Protein AF-A0A7X9KL59-F1 (afdb_monomer)

Foldseek 3Di:
DDPPPPCPPPVNVVLVLLCVQCVPLSVQLVVLVVVLVCLVVQLVVLVVVQVVCVVVVHDNPVSVVSNVVSVVCNVVSVVSSVVSVVVSVVSSVVVVVVVVVCVVVPDPPCVVVVPPVNVVVVVVVVD

Radius of gyration: 28.54 Å; Cα contacts (8 Å, |Δi|>4): 59; chains: 1; bounding box: 68×40×81 Å

pLDDT: mean 81.78, std 12.44, range [44.72, 95.0]

Sequence (127 aa):
MIRSSIAERQEVRFFRSLWIAAPGAAAAWWALLVLRGVLPVGVSLAFGGLIGAVSRGSSLVLPLVLFGASFMASLVAFPFLQLASANLGSRMSAHLYDRLTTLCTQPEGVGHLERPELADDLTLARD

Nearest PDB structures (foldseek):
  6he1-assembly1_A  TM=6.639E-01  e=1.804E-01  Pseudomonas aeruginosa
  6hdz-assembly1_A  TM=6.730E-01  e=2.255E-01  Pseudomonas aeruginosa
  3tul-assembly5_A  TM=3.704E-01  e=1.590E+00  Salmonella enterica subsp. enterica serovar Typhimurium
  6ixg-assembly2_B  TM=2.629E-01  e=3.284E+00  Homo sapiens
  2y3a-assembly1_B  TM=3.330E-01  e=7.172E+00  Mus musculus

Mean predicted aligned error: 11.84 Å

Structure (mmCIF, N/CA/C/O backbone):
data_AF-A0A7X9KL59-F1
#
_entry.id   AF-A0A7X9KL59-F1
#
loop_
_atom_site.group_PDB
_atom_site.id
_atom_site.type_symbol
_atom_site.label_atom_id
_atom_site.label_alt_id
_atom_site.label_comp_id
_atom_site.label_asym_id
_atom_site.label_entity_id
_atom_site.label_seq_id
_atom_site.pdbx_PDB_ins_code
_atom_site.Cartn_x
_atom_site.Cartn_y
_atom_site.Cartn_z
_atom_site.occupancy
_atom_site.B_iso_or_equiv
_atom_site.auth_seq_id
_atom_site.auth_comp_id
_atom_site.auth_asym_id
_atom_site.auth_atom_id
_atom_site.pdbx_PDB_model_num
ATOM 1 N N . MET A 1 1 ? 7.535 32.088 -23.044 1.00 44.72 1 MET A N 1
ATOM 2 C CA . MET A 1 1 ? 6.518 31.571 -22.100 1.00 44.72 1 MET A CA 1
ATOM 3 C C . MET A 1 1 ? 6.484 30.050 -22.248 1.00 44.72 1 MET A C 1
ATOM 5 O O . MET A 1 1 ? 5.828 29.534 -23.142 1.00 44.72 1 MET A O 1
ATOM 9 N N . ILE A 1 2 ? 7.316 29.341 -21.478 1.00 53.47 2 ILE A N 1
ATOM 10 C CA . ILE A 1 2 ? 7.534 27.890 -21.604 1.00 53.47 2 ILE A CA 1
ATOM 11 C C . ILE A 1 2 ? 6.374 27.188 -20.890 1.00 53.47 2 ILE A C 1
ATOM 13 O O . ILE A 1 2 ? 6.350 27.127 -19.663 1.00 53.47 2 ILE A O 1
ATOM 17 N N . ARG A 1 3 ? 5.378 26.694 -21.636 1.00 51.50 3 ARG A N 1
ATOM 18 C CA . ARG A 1 3 ? 4.401 25.737 -21.095 1.00 51.50 3 ARG A CA 1
ATOM 19 C C . ARG A 1 3 ? 5.130 24.405 -20.958 1.00 51.50 3 ARG A C 1
ATOM 21 O O . ARG A 1 3 ? 5.064 23.583 -21.863 1.00 51.50 3 ARG A O 1
ATOM 28 N N . SER A 1 4 ? 5.845 24.206 -19.853 1.00 58.16 4 SER A N 1
ATOM 29 C CA . SER A 1 4 ? 6.269 22.868 -19.453 1.00 58.16 4 SER A CA 1
ATOM 30 C C . SER A 1 4 ? 4.997 22.081 -19.160 1.00 58.16 4 SER A C 1
ATOM 32 O O . SER A 1 4 ? 4.366 22.206 -18.109 1.00 58.16 4 SER A O 1
ATOM 34 N N . SER A 1 5 ? 4.542 21.342 -20.169 1.00 63.00 5 SER A N 1
ATOM 35 C CA . SER A 1 5 ? 3.462 20.385 -20.016 1.00 63.00 5 SER A CA 1
ATOM 36 C C . SER A 1 5 ? 3.842 19.482 -18.850 1.00 63.00 5 SER A C 1
ATOM 38 O O . SER A 1 5 ? 4.947 18.946 -18.815 1.00 63.00 5 SER A O 1
ATOM 40 N N . ILE A 1 6 ? 2.947 19.314 -17.877 1.00 61.34 6 ILE A N 1
ATOM 41 C CA . ILE A 1 6 ? 3.172 18.434 -16.720 1.00 61.34 6 ILE A CA 1
ATOM 42 C C . ILE A 1 6 ? 3.600 17.021 -17.184 1.00 61.34 6 ILE A C 1
ATOM 44 O O . ILE A 1 6 ? 4.320 16.332 -16.469 1.00 61.34 6 ILE A O 1
ATOM 48 N N . ALA A 1 7 ? 3.264 16.642 -18.424 1.00 61.34 7 ALA A N 1
ATOM 49 C CA . ALA A 1 7 ? 3.673 15.403 -19.079 1.00 61.34 7 ALA A CA 1
ATOM 50 C C . ALA A 1 7 ? 5.181 15.263 -19.388 1.00 61.34 7 ALA A C 1
ATOM 52 O O . ALA A 1 7 ? 5.643 14.134 -19.540 1.00 61.34 7 ALA A O 1
ATOM 53 N N . GLU A 1 8 ? 5.956 16.349 -19.479 1.00 64.25 8 GLU A N 1
ATOM 54 C CA . GLU A 1 8 ? 7.413 16.293 -19.717 1.00 64.25 8 GLU A CA 1
ATOM 55 C C . GLU A 1 8 ? 8.234 16.145 -18.432 1.00 64.25 8 GLU A C 1
ATOM 57 O O . GLU A 1 8 ? 9.441 15.903 -18.488 1.00 64.25 8 GLU A O 1
ATOM 62 N N . ARG A 1 9 ? 7.600 16.241 -17.256 1.00 75.44 9 ARG A N 1
ATOM 63 C CA . ARG A 1 9 ? 8.290 16.012 -15.984 1.00 75.44 9 ARG A CA 1
ATOM 64 C C . ARG A 1 9 ? 8.766 14.562 -15.919 1.00 75.44 9 ARG A C 1
ATOM 66 O O . ARG A 1 9 ? 7.985 13.633 -16.136 1.00 75.44 9 ARG A O 1
ATOM 73 N N . GLN A 1 10 ? 10.042 14.372 -15.580 1.00 69.31 10 GLN A N 1
ATOM 74 C CA . GLN A 1 10 ? 10.663 13.046 -15.477 1.00 69.31 10 GLN A CA 1
ATOM 75 C C . GLN A 1 10 ? 9.880 12.108 -14.550 1.00 69.31 10 GLN A C 1
ATOM 77 O O . GLN A 1 10 ? 9.756 10.925 -14.848 1.00 69.31 10 GLN A O 1
ATOM 82 N N . GLU A 1 11 ? 9.269 12.649 -13.498 1.00 76.88 11 GLU A N 1
ATOM 83 C CA . GLU A 1 11 ? 8.401 11.920 -12.570 1.00 76.88 11 GLU A CA 1
ATOM 84 C C . GLU A 1 11 ? 7.175 11.320 -13.269 1.00 76.88 11 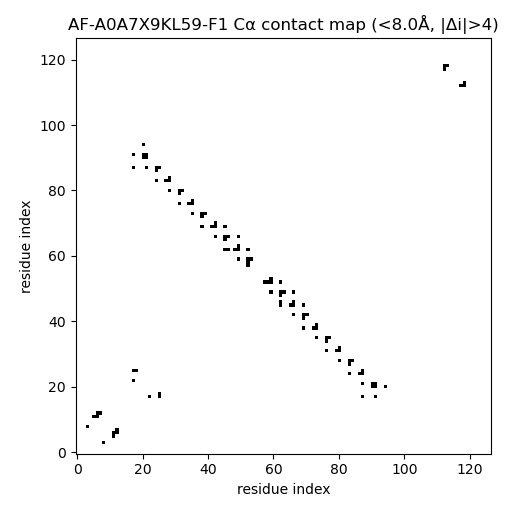GLU A C 1
ATOM 86 O O . GLU A 1 11 ? 6.897 10.130 -13.145 1.00 76.88 11 GLU A O 1
ATOM 91 N N . VAL A 1 12 ? 6.467 12.116 -14.076 1.00 73.00 12 VAL A N 1
ATOM 92 C CA . VAL A 1 12 ? 5.272 11.663 -14.806 1.00 73.00 12 VAL A CA 1
ATOM 93 C C . VAL A 1 12 ? 5.651 10.624 -15.855 1.00 73.00 12 VAL A C 1
ATOM 95 O O . VAL A 1 12 ? 4.948 9.627 -16.034 1.00 73.00 12 VAL A O 1
ATOM 98 N N . ARG A 1 13 ? 6.799 10.807 -16.513 1.00 73.62 13 ARG A N 1
ATOM 99 C CA . ARG A 1 13 ? 7.328 9.834 -17.473 1.00 73.62 13 ARG A CA 1
ATOM 100 C C . ARG A 1 13 ? 7.735 8.527 -16.788 1.00 73.62 13 ARG A C 1
ATOM 102 O O . ARG A 1 13 ? 7.428 7.464 -17.322 1.00 73.62 13 ARG A O 1
ATOM 109 N N . PHE A 1 14 ? 8.335 8.604 -15.599 1.00 74.31 14 PHE A N 1
ATOM 110 C CA . PHE A 1 14 ? 8.680 7.456 -14.762 1.00 74.31 14 PHE A CA 1
ATOM 111 C C . PHE A 1 14 ? 7.428 6.675 -14.355 1.00 74.31 14 PHE A C 1
ATOM 113 O O . PHE A 1 14 ? 7.322 5.499 -14.697 1.00 74.31 14 PHE A O 1
ATOM 120 N N . PHE A 1 15 ? 6.430 7.323 -13.744 1.00 74.00 15 PHE A N 1
ATOM 121 C CA . PHE A 1 15 ? 5.182 6.659 -13.347 1.00 74.00 15 PHE A CA 1
ATOM 122 C C . PHE A 1 15 ? 4.436 6.047 -14.535 1.00 74.00 15 PHE A C 1
ATOM 124 O O . PHE A 1 15 ? 3.913 4.937 -14.435 1.00 74.00 15 PHE A O 1
ATOM 131 N N . ARG A 1 16 ? 4.435 6.721 -15.689 1.00 75.69 16 ARG A N 1
ATOM 132 C CA . ARG A 1 16 ? 3.840 6.183 -16.916 1.00 75.69 16 ARG A CA 1
ATOM 133 C C . ARG A 1 16 ? 4.598 4.959 -17.429 1.00 75.69 16 ARG A C 1
ATOM 135 O O . ARG A 1 16 ? 3.963 3.975 -17.792 1.00 75.69 16 ARG A O 1
ATOM 142 N N . SER A 1 17 ? 5.931 4.988 -17.435 1.00 71.25 17 SER A N 1
ATOM 143 C CA . SER A 1 17 ? 6.745 3.826 -17.822 1.00 71.25 17 SER A CA 1
ATOM 144 C C . SER A 1 17 ? 6.588 2.646 -16.857 1.00 71.25 17 SER A C 1
ATOM 146 O O . SER A 1 17 ? 6.504 1.505 -17.303 1.00 71.25 17 SER A O 1
ATOM 148 N N . LEU A 1 18 ? 6.422 2.924 -15.561 1.00 71.06 18 LEU A N 1
ATOM 149 C CA . LEU A 1 18 ? 6.135 1.938 -14.521 1.00 71.06 18 LEU A CA 1
ATOM 150 C C . LEU A 1 18 ? 4.795 1.228 -14.778 1.00 71.06 18 LEU A C 1
ATOM 152 O O . LEU A 1 18 ? 4.698 0.004 -14.688 1.00 71.06 18 LEU A O 1
ATOM 156 N N . TRP A 1 19 ? 3.768 2.002 -15.145 1.00 73.75 19 TRP A N 1
ATOM 157 C CA . TRP A 1 19 ? 2.439 1.482 -15.467 1.00 73.75 19 TRP A CA 1
ATOM 158 C C . TRP A 1 19 ? 2.422 0.664 -16.762 1.00 73.75 19 TRP A C 1
ATOM 160 O O . TRP A 1 19 ? 1.726 -0.344 -16.837 1.00 73.75 19 TRP A O 1
ATOM 170 N N . ILE A 1 20 ? 3.201 1.068 -17.771 1.00 74.75 20 ILE A N 1
ATOM 171 C CA . ILE A 1 20 ? 3.344 0.324 -19.034 1.00 74.75 20 ILE A CA 1
ATOM 172 C C . ILE A 1 20 ? 4.068 -1.010 -18.802 1.00 74.75 20 ILE A C 1
ATOM 174 O O . ILE A 1 20 ? 3.666 -2.023 -19.367 1.00 74.75 20 ILE A O 1
ATOM 178 N N . ALA A 1 21 ? 5.103 -1.029 -17.958 1.00 74.75 21 ALA A N 1
ATOM 179 C CA . ALA A 1 21 ? 5.889 -2.232 -17.688 1.00 74.75 21 ALA A CA 1
ATOM 180 C C . ALA A 1 21 ? 5.155 -3.252 -16.797 1.00 74.75 21 ALA A C 1
ATOM 182 O O . ALA A 1 21 ? 5.293 -4.460 -16.995 1.00 74.75 21 ALA A O 1
ATOM 183 N N . ALA A 1 22 ? 4.389 -2.800 -15.796 1.00 77.31 22 ALA A N 1
ATOM 184 C CA . ALA A 1 22 ? 3.737 -3.695 -14.839 1.00 77.31 22 ALA A CA 1
ATOM 185 C C . ALA A 1 22 ? 2.431 -3.110 -14.257 1.00 77.31 22 ALA A C 1
ATOM 187 O O . ALA A 1 22 ? 2.391 -2.752 -13.075 1.00 77.31 22 ALA A O 1
ATOM 188 N N . PRO A 1 23 ? 1.328 -3.071 -15.029 1.00 76.75 23 PRO A N 1
ATOM 189 C CA . PRO A 1 23 ? 0.084 -2.417 -14.608 1.00 76.75 23 PRO A CA 1
ATOM 190 C C . PRO A 1 23 ? -0.535 -3.055 -13.354 1.00 76.75 23 PRO A C 1
ATOM 192 O O . PRO A 1 23 ? -0.983 -2.347 -12.455 1.00 76.75 23 PRO A O 1
ATOM 195 N N . GLY A 1 24 ? -0.496 -4.389 -13.234 1.00 79.19 24 GLY A N 1
ATOM 196 C CA . GLY A 1 24 ? -1.014 -5.093 -12.053 1.00 79.19 24 GLY A CA 1
ATOM 197 C C . GLY A 1 24 ? -0.206 -4.829 -10.776 1.00 79.19 24 GLY A C 1
ATOM 198 O O . GLY A 1 24 ? -0.779 -4.636 -9.706 1.00 79.19 24 GLY A O 1
ATOM 199 N N . ALA A 1 25 ? 1.125 -4.762 -10.884 1.00 78.62 25 ALA A N 1
ATOM 200 C CA . ALA A 1 25 ? 1.999 -4.492 -9.740 1.00 78.62 25 ALA A CA 1
ATOM 201 C C . ALA A 1 25 ? 1.946 -3.014 -9.317 1.00 78.62 25 ALA A C 1
ATOM 203 O O . ALA A 1 25 ? 1.965 -2.718 -8.124 1.00 78.62 25 ALA A O 1
ATOM 204 N N . ALA A 1 26 ? 1.807 -2.092 -10.275 1.00 83.31 26 ALA A N 1
ATOM 205 C CA . ALA A 1 26 ? 1.604 -0.674 -10.000 1.00 83.31 26 ALA A CA 1
ATOM 206 C C . ALA A 1 26 ? 0.257 -0.412 -9.301 1.00 83.31 26 ALA A C 1
ATOM 208 O O . ALA A 1 26 ? 0.210 0.342 -8.329 1.00 83.31 26 ALA A O 1
ATOM 209 N N . ALA A 1 27 ? -0.824 -1.070 -9.737 1.00 85.19 27 ALA A N 1
ATOM 210 C CA . ALA A 1 27 ? -2.126 -0.980 -9.075 1.00 85.19 27 ALA A CA 1
ATOM 211 C C . ALA A 1 27 ? -2.082 -1.532 -7.640 1.00 85.19 27 ALA A C 1
ATOM 213 O O . ALA A 1 27 ? -2.571 -0.881 -6.717 1.00 85.19 27 ALA A O 1
ATOM 214 N N . ALA A 1 28 ? -1.443 -2.689 -7.432 1.00 84.75 28 ALA A N 1
ATOM 215 C CA . ALA A 1 28 ? -1.255 -3.265 -6.100 1.00 84.75 28 ALA A CA 1
ATOM 216 C C . ALA A 1 28 ? -0.431 -2.346 -5.181 1.00 84.75 28 ALA A C 1
ATOM 218 O O . ALA A 1 28 ? -0.774 -2.164 -4.015 1.00 84.75 28 ALA A O 1
ATOM 219 N N . TRP A 1 29 ? 0.622 -1.721 -5.712 1.00 89.88 29 TRP A N 1
ATOM 220 C CA . TRP A 1 29 ? 1.441 -0.759 -4.976 1.00 89.88 29 TRP A CA 1
ATOM 221 C C . TRP A 1 29 ? 0.637 0.476 -4.543 1.00 89.88 29 TRP A C 1
ATOM 223 O O . TRP A 1 29 ? 0.665 0.838 -3.366 1.00 89.88 29 TRP A O 1
ATOM 233 N N . TRP A 1 30 ? -0.150 1.068 -5.449 1.00 90.50 30 TRP A N 1
ATOM 234 C CA . TRP A 1 30 ? -1.042 2.186 -5.119 1.00 90.50 30 TRP A CA 1
ATOM 235 C C . TRP A 1 30 ? -2.099 1.804 -4.081 1.00 90.50 30 TRP A C 1
ATOM 237 O O . TRP A 1 30 ? -2.328 2.556 -3.134 1.00 90.50 30 TRP A O 1
ATOM 247 N N . ALA A 1 31 ? -2.706 0.623 -4.216 1.00 88.62 31 ALA A N 1
ATOM 248 C CA . ALA A 1 31 ? -3.682 0.123 -3.254 1.00 88.62 31 ALA A CA 1
ATOM 249 C C . ALA A 1 31 ? -3.073 -0.034 -1.851 1.00 88.62 31 ALA A C 1
ATOM 251 O O . ALA A 1 31 ? -3.672 0.403 -0.869 1.00 88.62 31 ALA A O 1
ATOM 252 N N . LEU A 1 32 ? -1.862 -0.593 -1.747 1.00 89.94 32 LEU A N 1
ATOM 253 C CA . LEU A 1 32 ? -1.151 -0.744 -0.473 1.00 89.94 32 LEU A CA 1
ATOM 254 C C . LEU A 1 32 ? -0.761 0.604 0.139 1.00 89.94 32 LEU A C 1
ATOM 256 O O . LEU A 1 32 ? -0.820 0.761 1.358 1.00 89.94 32 LEU A O 1
ATOM 260 N N . LEU A 1 33 ? -0.400 1.586 -0.687 1.00 90.69 33 LEU A N 1
ATOM 261 C CA . LEU A 1 33 ? -0.063 2.934 -0.236 1.00 90.69 33 LEU A CA 1
ATOM 262 C C . LEU A 1 33 ? -1.283 3.653 0.357 1.00 90.69 33 LEU A C 1
ATOM 264 O O . LEU A 1 33 ? -1.198 4.208 1.453 1.00 90.69 33 LEU A O 1
ATOM 268 N N . VAL A 1 34 ? -2.434 3.576 -0.317 1.00 92.25 34 VAL A N 1
ATOM 269 C CA . VAL A 1 34 ? -3.703 4.123 0.189 1.00 92.25 34 VAL A CA 1
ATOM 270 C C . VAL A 1 34 ? -4.136 3.399 1.461 1.00 92.25 34 VAL A C 1
ATOM 272 O O . VAL A 1 34 ? -4.434 4.049 2.461 1.00 92.25 34 VAL A O 1
ATOM 275 N N . LEU A 1 35 ? -4.106 2.063 1.465 1.00 89.38 35 LEU A N 1
ATOM 276 C CA . LEU A 1 35 ? -4.445 1.256 2.638 1.00 89.38 35 LEU A CA 1
ATOM 277 C C . LEU A 1 35 ? -3.587 1.650 3.846 1.00 89.38 35 LEU A C 1
ATOM 279 O O . LEU A 1 35 ? -4.108 1.883 4.936 1.00 89.38 35 LEU A O 1
ATOM 283 N N . ARG A 1 36 ? -2.275 1.797 3.642 1.00 89.00 36 ARG A N 1
ATOM 284 C CA . ARG A 1 36 ? -1.338 2.243 4.675 1.00 89.00 36 ARG A CA 1
ATOM 285 C C . ARG A 1 36 ? -1.642 3.653 5.179 1.00 89.00 36 ARG A C 1
ATOM 287 O O . ARG A 1 36 ? -1.474 3.895 6.369 1.00 89.00 36 ARG A O 1
ATOM 294 N N . GLY A 1 37 ? -2.078 4.564 4.313 1.00 89.81 37 GLY A N 1
ATOM 295 C CA . GLY A 1 37 ? -2.459 5.924 4.703 1.00 89.81 37 GLY A CA 1
ATOM 296 C C . GLY A 1 37 ? -3.739 5.986 5.542 1.00 89.81 37 GLY A C 1
ATOM 297 O O . GLY A 1 37 ? -3.852 6.834 6.423 1.00 89.81 37 GLY A O 1
ATOM 298 N N . VAL A 1 38 ? -4.684 5.071 5.309 1.00 92.06 38 VAL A N 1
ATOM 299 C CA . VAL A 1 38 ? -5.979 5.032 6.015 1.00 92.06 38 VAL A CA 1
ATOM 300 C C . VAL A 1 38 ? -5.902 4.262 7.339 1.00 92.06 38 VAL A C 1
ATOM 302 O O . VAL A 1 38 ? -6.616 4.588 8.287 1.00 92.06 38 VAL A O 1
ATOM 305 N N . LEU A 1 39 ? -5.011 3.275 7.450 1.00 90.56 39 LEU A N 1
ATOM 306 C CA . LEU A 1 39 ? -4.851 2.443 8.651 1.00 90.56 39 LEU A CA 1
ATOM 307 C C . LEU A 1 39 ? -4.693 3.224 9.979 1.00 90.56 39 LEU A C 1
ATOM 309 O O . LEU A 1 39 ? -5.382 2.868 10.939 1.00 90.56 39 LEU A O 1
ATOM 313 N N . PRO A 1 40 ? -3.891 4.307 10.069 1.00 89.75 40 PRO A N 1
ATOM 314 C CA . PRO A 1 40 ? -3.773 5.115 11.287 1.00 89.75 40 PRO A CA 1
ATOM 315 C C . PRO A 1 40 ? -5.105 5.704 11.767 1.00 89.75 40 PRO A C 1
ATOM 317 O O . PRO A 1 40 ? -5.349 5.781 12.972 1.00 89.75 40 PRO A O 1
ATOM 320 N N . VAL A 1 41 ? -5.991 6.073 10.836 1.00 93.12 41 VAL A N 1
ATOM 321 C CA . VAL A 1 41 ? -7.336 6.574 11.154 1.00 93.12 41 VAL A CA 1
ATOM 322 C C . VAL A 1 41 ? -8.164 5.465 11.802 1.00 93.12 41 VAL A C 1
ATOM 324 O O . VAL A 1 41 ? -8.786 5.685 12.840 1.00 93.12 41 VAL A O 1
ATOM 327 N N . GLY A 1 42 ? -8.113 4.252 11.243 1.00 90.75 42 GLY A N 1
ATOM 328 C CA . GLY A 1 42 ? -8.791 3.080 11.802 1.00 90.75 42 GLY A CA 1
ATOM 329 C C . GLY A 1 42 ? -8.314 2.733 13.214 1.00 90.75 42 GLY A C 1
ATOM 330 O O . GLY A 1 42 ? -9.134 2.509 14.104 1.00 90.75 42 GLY A O 1
ATOM 331 N N . VAL A 1 43 ? -6.999 2.766 13.454 1.00 90.94 43 VAL A N 1
ATOM 332 C CA . VAL A 1 43 ? -6.418 2.530 14.788 1.00 90.94 43 VAL A CA 1
ATOM 333 C C . VAL A 1 43 ? -6.885 3.584 15.794 1.00 90.94 43 VAL A C 1
ATOM 335 O O . VAL A 1 43 ? -7.261 3.233 16.912 1.00 90.94 43 VAL A O 1
ATOM 338 N N . SER A 1 44 ? -6.912 4.861 15.403 1.00 93.88 44 SER A N 1
ATOM 339 C CA . SER A 1 44 ? -7.365 5.953 16.274 1.00 93.88 44 SER A CA 1
ATOM 340 C C . SER A 1 44 ? -8.843 5.804 16.661 1.00 93.88 44 SER A C 1
ATOM 342 O O . SER A 1 44 ? -9.193 5.923 17.837 1.00 93.88 44 SER A O 1
ATOM 344 N N . LEU A 1 45 ? -9.702 5.440 15.703 1.00 93.00 45 LEU A N 1
ATOM 345 C CA . LEU A 1 45 ? -11.119 5.165 15.956 1.00 93.00 45 LEU A CA 1
ATOM 346 C C . LEU A 1 45 ? -11.322 3.944 16.863 1.00 93.00 45 LEU A C 1
ATOM 348 O O . LEU A 1 45 ? -12.124 4.000 17.796 1.00 93.00 45 LEU A O 1
ATOM 352 N N . ALA A 1 46 ? -10.578 2.859 16.634 1.00 92.50 46 ALA A N 1
ATOM 353 C CA . ALA A 1 46 ? -10.648 1.662 17.467 1.00 92.50 46 ALA A CA 1
ATOM 354 C C . ALA A 1 46 ? -10.197 1.943 18.909 1.00 92.50 46 ALA A C 1
ATOM 356 O O . ALA A 1 46 ? -10.831 1.482 19.857 1.00 92.50 46 ALA A O 1
ATOM 357 N N . PHE A 1 47 ? -9.151 2.756 19.081 1.00 93.81 47 PHE A N 1
ATOM 358 C CA . PHE A 1 47 ? -8.683 3.194 20.393 1.00 93.81 47 PHE A CA 1
ATOM 359 C C . PHE A 1 47 ? -9.729 4.049 21.123 1.00 93.81 47 PHE A C 1
ATOM 361 O O . PHE A 1 47 ? -10.027 3.795 22.289 1.00 93.81 47 PHE A O 1
ATOM 368 N N . GLY A 1 48 ? -10.361 5.002 20.431 1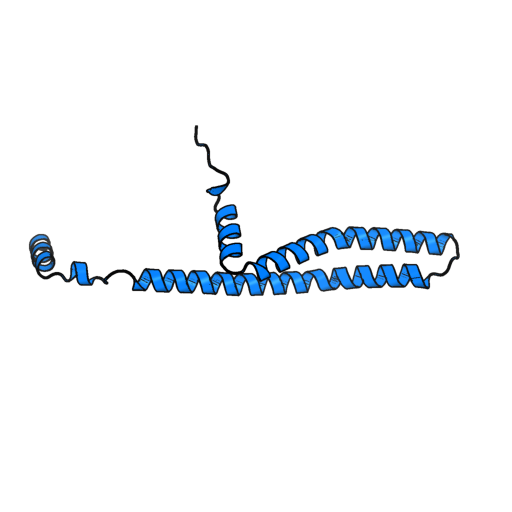.00 92.88 48 GLY A N 1
ATOM 369 C CA . GLY A 1 48 ? -11.468 5.785 20.990 1.00 92.88 48 GLY A CA 1
ATOM 370 C C . GLY A 1 48 ? -12.667 4.916 21.389 1.00 92.88 48 GLY A C 1
ATOM 371 O O . GLY A 1 48 ? -13.243 5.096 22.463 1.00 92.88 48 GLY A O 1
ATOM 372 N N . GLY A 1 49 ? -13.005 3.919 20.567 1.00 91.88 49 GLY A N 1
ATOM 373 C CA . GLY A 1 49 ? -14.037 2.928 20.875 1.00 91.88 49 GLY A CA 1
ATOM 374 C C . GLY A 1 49 ? -13.705 2.086 22.109 1.00 91.88 49 GLY A C 1
ATOM 375 O O . GLY A 1 49 ? -14.580 1.860 22.948 1.00 91.88 49 GLY A O 1
ATOM 376 N N . LEU A 1 50 ? -12.442 1.677 22.256 1.00 92.12 50 LEU A N 1
ATOM 377 C CA . LEU A 1 50 ? -11.944 0.944 23.418 1.00 92.12 50 LEU A CA 1
ATOM 378 C C . LEU A 1 50 ? -12.060 1.777 24.699 1.00 92.12 50 LEU A C 1
ATOM 380 O O . LEU A 1 50 ? -12.627 1.292 25.676 1.00 92.12 50 LEU A O 1
ATOM 384 N N . ILE A 1 51 ? -11.617 3.039 24.678 1.00 93.94 51 ILE A N 1
ATOM 385 C CA . ILE A 1 51 ? -11.781 3.961 25.815 1.00 93.94 51 ILE A CA 1
ATOM 386 C C . ILE A 1 51 ? -13.263 4.100 26.169 1.00 93.94 51 ILE A C 1
ATOM 388 O O . ILE A 1 51 ? -13.637 3.935 27.327 1.00 93.94 51 ILE A O 1
ATOM 392 N N . GLY A 1 52 ? -14.128 4.327 25.176 1.00 91.75 52 GLY A N 1
ATOM 393 C CA . GLY A 1 52 ? -15.565 4.465 25.407 1.00 91.75 52 GLY A CA 1
ATOM 394 C C . GLY A 1 52 ? -16.207 3.215 26.020 1.00 91.75 52 GLY A C 1
ATOM 395 O O . GLY A 1 52 ? -17.108 3.332 26.849 1.00 91.75 52 GLY A O 1
ATOM 396 N N . ALA A 1 53 ? -15.754 2.020 25.636 1.00 91.44 53 ALA A N 1
ATOM 397 C CA . ALA A 1 53 ? -16.242 0.766 26.202 1.00 91.44 53 ALA A CA 1
ATOM 398 C C . ALA A 1 53 ? -15.804 0.571 27.660 1.00 91.44 53 ALA A C 1
ATOM 400 O O . ALA A 1 53 ? -16.623 0.145 28.478 1.00 91.44 53 ALA A O 1
ATOM 401 N N . VAL A 1 54 ? -14.556 0.940 27.977 1.00 92.62 54 VAL A N 1
ATOM 402 C CA . VAL A 1 54 ? -14.009 0.949 29.342 1.00 92.62 54 VAL A CA 1
ATOM 403 C C . VAL A 1 54 ? -14.782 1.934 30.220 1.00 92.62 54 VAL A C 1
ATOM 405 O O . VAL A 1 54 ? -15.229 1.560 31.299 1.00 92.62 54 VAL A O 1
ATOM 408 N N . SER A 1 55 ? -15.029 3.158 29.742 1.00 92.44 55 SER A N 1
ATOM 409 C CA . SER A 1 55 ? -15.768 4.179 30.499 1.00 92.44 55 SER A CA 1
ATOM 410 C C . SER A 1 55 ? -17.219 3.792 30.801 1.00 92.44 55 SER A C 1
ATOM 412 O O . SER A 1 55 ? -17.773 4.243 31.796 1.00 92.44 55 SER A O 1
ATOM 414 N N . ARG A 1 56 ? -17.848 2.967 29.954 1.00 91.69 56 ARG A N 1
ATOM 415 C CA . ARG A 1 56 ? -19.235 2.501 30.132 1.00 91.69 56 ARG A CA 1
ATOM 416 C C . ARG A 1 56 ? -19.358 1.182 30.901 1.00 91.69 56 ARG A C 1
ATOM 418 O O . ARG A 1 56 ? -20.478 0.723 31.099 1.00 91.69 56 ARG A O 1
ATOM 425 N N . GLY A 1 57 ? -18.247 0.540 31.277 1.00 88.31 57 GLY A N 1
ATOM 426 C CA . GLY A 1 57 ? -18.264 -0.795 31.894 1.00 88.31 57 GLY A CA 1
ATOM 427 C C . GLY A 1 57 ? -18.864 -1.888 30.995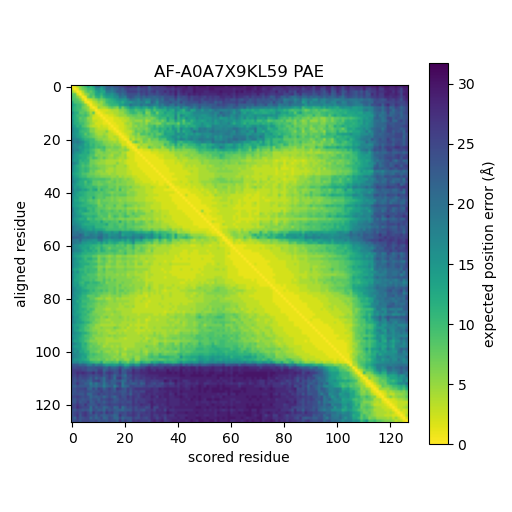 1.00 88.31 57 GLY A C 1
ATOM 428 O O . GLY A 1 57 ? -19.360 -2.897 31.485 1.00 88.31 57 GLY A O 1
ATOM 429 N N . SER A 1 58 ? -18.873 -1.667 29.677 1.00 88.50 58 SER A N 1
ATOM 430 C CA . SER A 1 58 ? -19.443 -2.591 28.687 1.00 88.50 58 SER A CA 1
ATOM 431 C C . SER A 1 58 ? -18.458 -3.707 28.312 1.00 88.50 58 SER A C 1
ATOM 433 O O . SER A 1 58 ? -17.309 -3.693 28.737 1.00 88.50 58 SER A O 1
ATOM 435 N N . SER A 1 59 ? -18.877 -4.679 27.497 1.00 89.25 59 SER A N 1
ATOM 436 C CA . SER A 1 59 ? -17.980 -5.749 27.033 1.00 89.25 59 SER A CA 1
ATOM 437 C C . SER A 1 59 ? -16.768 -5.201 26.258 1.00 89.25 59 SER A C 1
ATOM 439 O O . SER A 1 59 ? -16.925 -4.493 25.263 1.00 89.25 59 SER A O 1
ATOM 441 N N . LEU A 1 60 ? -15.555 -5.571 26.689 1.00 91.25 60 LEU A N 1
ATOM 442 C CA . LEU A 1 60 ? -14.285 -5.163 26.065 1.00 91.25 60 LEU A CA 1
ATOM 443 C C . LEU A 1 60 ? -13.883 -6.027 24.863 1.00 91.25 60 LEU A C 1
ATOM 445 O O . LEU A 1 60 ? -12.991 -5.635 24.115 1.00 91.25 60 LEU A O 1
ATOM 449 N N . VAL A 1 61 ? -14.520 -7.184 24.660 1.00 93.44 61 VAL A N 1
ATOM 450 C CA . VAL A 1 61 ? -14.079 -8.173 23.661 1.00 93.44 61 VAL A CA 1
ATOM 451 C C . VAL A 1 61 ? -14.058 -7.569 22.256 1.00 93.44 61 VAL A C 1
ATOM 453 O O . VAL A 1 61 ? -13.033 -7.607 21.581 1.00 93.44 61 VAL A O 1
ATOM 456 N N . LEU A 1 62 ? -15.167 -6.959 21.831 1.00 91.69 62 LEU A N 1
ATOM 457 C CA . LEU A 1 62 ? -15.292 -6.396 20.487 1.00 91.69 62 LEU A CA 1
ATOM 458 C C . LEU A 1 62 ? -14.340 -5.200 20.243 1.00 91.69 62 LEU A C 1
ATOM 460 O O . LEU A 1 62 ? -13.599 -5.242 19.259 1.00 91.69 62 LEU A O 1
ATOM 464 N N . PRO A 1 63 ? -14.283 -4.168 21.113 1.00 91.06 63 PRO A N 1
ATOM 465 C CA . PRO A 1 63 ? -13.327 -3.069 20.959 1.00 91.06 63 PRO A CA 1
ATOM 466 C C . PRO A 1 63 ? -11.864 -3.528 20.939 1.00 91.06 63 PRO A C 1
ATOM 468 O O . PRO A 1 63 ? -11.065 -3.007 20.163 1.00 91.06 63 PRO A O 1
ATOM 471 N N . LEU A 1 64 ? -11.511 -4.518 21.764 1.00 92.81 64 LEU A N 1
ATOM 472 C CA . LEU A 1 64 ? -10.141 -5.013 21.867 1.00 92.81 64 LEU A CA 1
ATOM 473 C C . LEU A 1 64 ? -9.723 -5.802 20.621 1.00 92.81 64 LEU A C 1
ATOM 475 O O . LEU A 1 64 ? -8.615 -5.610 20.122 1.00 92.81 64 LEU A O 1
ATOM 479 N N . VAL A 1 65 ? -10.617 -6.635 20.077 1.00 95.00 65 VAL A N 1
ATOM 480 C CA . VAL A 1 65 ? -10.381 -7.348 18.812 1.00 95.00 65 VAL A CA 1
ATOM 481 C C . VAL A 1 65 ? -10.216 -6.360 17.656 1.00 95.00 65 VAL A C 1
ATOM 483 O O . VAL A 1 65 ? -9.278 -6.500 16.874 1.00 95.00 65 VAL A O 1
ATOM 48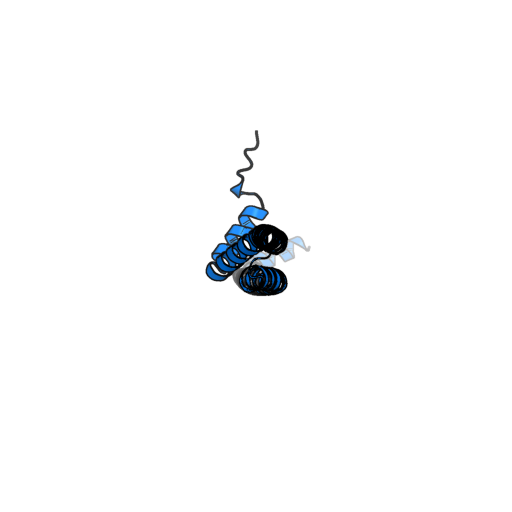6 N N . LEU A 1 66 ? -11.068 -5.333 17.565 1.00 93.25 66 LEU A N 1
ATOM 487 C CA . LEU A 1 66 ? -10.970 -4.309 16.516 1.00 93.25 66 LEU A CA 1
ATOM 488 C C . LEU A 1 66 ? -9.664 -3.515 16.601 1.00 93.25 66 LEU A C 1
ATOM 490 O O . LEU A 1 66 ? -9.014 -3.278 15.577 1.00 93.25 66 LEU A O 1
ATOM 494 N N . PHE A 1 67 ? -9.262 -3.129 17.813 1.00 94.44 67 PHE A N 1
ATOM 495 C CA . PHE A 1 67 ? -7.998 -2.438 18.044 1.00 94.44 67 PHE A CA 1
ATOM 496 C C . PHE A 1 67 ? -6.805 -3.323 17.668 1.00 94.44 67 PHE A C 1
ATOM 498 O O . PHE A 1 67 ? -5.965 -2.908 16.870 1.00 94.44 67 PHE A O 1
ATOM 505 N N . GLY A 1 68 ? -6.770 -4.564 18.162 1.00 93.75 68 GLY A N 1
ATOM 506 C CA . GLY A 1 68 ? -5.713 -5.526 17.857 1.00 93.75 68 GLY A CA 1
ATOM 507 C C . GLY A 1 68 ? -5.600 -5.833 16.363 1.00 93.75 68 GLY A C 1
ATOM 508 O O . GLY A 1 68 ? -4.499 -5.819 15.820 1.00 93.75 68 GLY A O 1
ATOM 509 N N . ALA A 1 69 ? -6.724 -6.037 15.672 1.00 94.00 69 ALA A N 1
ATOM 510 C CA . ALA A 1 69 ? -6.744 -6.300 14.234 1.00 94.00 69 ALA A CA 1
ATOM 511 C C . ALA A 1 69 ? -6.238 -5.099 13.417 1.00 94.00 69 ALA A C 1
ATOM 513 O O . ALA A 1 69 ? -5.400 -5.267 12.531 1.00 94.00 69 ALA A O 1
ATOM 514 N N . SER A 1 70 ? -6.688 -3.884 13.743 1.00 92.69 70 SER A N 1
ATOM 515 C CA . SER A 1 70 ? -6.248 -2.651 13.067 1.00 92.69 70 SER A CA 1
ATOM 516 C C . SER A 1 70 ? -4.763 -2.367 13.305 1.00 92.69 70 SER A C 1
ATOM 518 O O . SER A 1 70 ? -4.036 -1.943 12.400 1.00 92.69 70 SER A O 1
ATOM 520 N N . PHE A 1 71 ? -4.290 -2.632 14.524 1.00 92.06 71 PHE A N 1
ATOM 521 C CA . PHE A 1 71 ? -2.886 -2.494 14.883 1.00 92.06 71 PHE A CA 1
ATOM 522 C C . PHE A 1 71 ? -2.021 -3.527 14.153 1.00 92.06 71 PHE A C 1
ATOM 524 O O . PHE A 1 71 ? -1.036 -3.159 13.518 1.00 92.06 71 PHE A O 1
ATOM 531 N N . MET A 1 72 ? -2.437 -4.796 14.138 1.00 94.56 72 MET A N 1
ATOM 532 C CA . MET A 1 72 ? -1.773 -5.865 13.388 1.00 94.56 72 MET A CA 1
ATOM 533 C C . MET A 1 72 ? -1.678 -5.527 11.896 1.00 94.56 72 MET A C 1
ATOM 535 O O . MET A 1 72 ? -0.599 -5.609 11.312 1.00 94.56 72 MET A O 1
ATOM 539 N N . ALA A 1 73 ? -2.780 -5.070 11.292 1.00 92.69 73 ALA A N 1
ATOM 540 C CA . ALA A 1 73 ? -2.806 -4.618 9.904 1.00 92.69 73 ALA A CA 1
ATOM 541 C C . ALA A 1 73 ? -1.798 -3.479 9.648 1.00 92.69 73 ALA A C 1
ATOM 543 O O . ALA A 1 73 ? -1.111 -3.476 8.628 1.00 92.69 73 ALA A O 1
ATOM 544 N N . SER A 1 74 ? -1.645 -2.550 10.597 1.00 90.88 74 SER A N 1
ATOM 545 C CA . SER A 1 74 ? -0.668 -1.454 10.508 1.00 90.88 74 SER A CA 1
ATOM 546 C C . SER A 1 74 ? 0.782 -1.937 10.560 1.00 90.88 74 SER A C 1
ATOM 548 O O . SER A 1 74 ? 1.626 -1.401 9.836 1.00 90.88 74 SER A O 1
ATOM 550 N N . LEU A 1 75 ? 1.071 -2.965 11.364 1.00 91.00 75 LEU A N 1
ATOM 551 C CA . LEU A 1 75 ? 2.404 -3.567 11.449 1.00 91.00 75 LEU A CA 1
ATOM 552 C C . LEU A 1 75 ? 2.790 -4.266 10.142 1.00 91.00 75 LEU A C 1
ATOM 554 O O . LEU A 1 75 ? 3.912 -4.096 9.665 1.00 91.00 75 LEU A O 1
ATOM 558 N N . VAL A 1 76 ? 1.861 -5.006 9.528 1.00 93.56 76 VAL A N 1
ATOM 559 C CA . VAL A 1 76 ? 2.138 -5.742 8.283 1.00 93.56 76 VAL A CA 1
ATOM 560 C C . VAL A 1 76 ? 2.059 -4.862 7.032 1.00 93.56 76 VAL A C 1
ATOM 562 O O . VAL A 1 76 ? 2.699 -5.166 6.032 1.00 93.56 76 VAL A O 1
ATOM 565 N N . ALA A 1 77 ? 1.367 -3.723 7.055 1.00 90.62 77 ALA A N 1
ATOM 566 C CA . ALA A 1 77 ? 1.264 -2.857 5.876 1.00 90.62 77 ALA A CA 1
ATOM 567 C C . ALA A 1 77 ? 2.630 -2.379 5.342 1.00 90.62 77 ALA A C 1
ATOM 569 O O . ALA A 1 77 ? 2.817 -2.261 4.131 1.00 90.62 77 ALA A O 1
ATOM 570 N N . PHE A 1 78 ? 3.600 -2.114 6.227 1.00 88.25 78 PHE A N 1
ATOM 571 C CA . PHE A 1 78 ? 4.945 -1.694 5.817 1.00 88.25 78 PHE A CA 1
ATOM 572 C C . PHE A 1 78 ? 5.714 -2.771 5.028 1.00 88.25 78 PHE A C 1
ATOM 574 O O . PHE A 1 78 ? 6.118 -2.476 3.901 1.00 88.25 78 PHE A O 1
ATOM 581 N N . PRO A 1 79 ? 5.915 -4.002 5.544 1.00 91.81 79 PRO A N 1
ATOM 582 C CA . PRO A 1 79 ? 6.635 -5.038 4.806 1.00 91.81 79 PRO A CA 1
ATOM 583 C C . PRO A 1 79 ? 5.955 -5.408 3.480 1.00 91.81 79 PRO A C 1
ATOM 585 O O . PRO A 1 79 ? 6.648 -5.653 2.495 1.00 91.81 79 PRO A O 1
ATOM 588 N N . PHE A 1 80 ? 4.621 -5.369 3.402 1.00 90.44 80 PHE A N 1
ATOM 589 C CA . PHE A 1 80 ? 3.911 -5.592 2.137 1.00 90.44 80 PHE A CA 1
ATOM 590 C C . PHE A 1 80 ? 4.197 -4.497 1.102 1.00 90.44 80 PHE A C 1
ATOM 592 O O . PHE A 1 80 ? 4.458 -4.805 -0.061 1.00 90.44 80 PHE A O 1
ATOM 599 N N . LEU A 1 81 ? 4.202 -3.224 1.510 1.00 91.19 81 LEU A N 1
ATOM 600 C CA . LEU A 1 81 ? 4.555 -2.121 0.615 1.00 91.19 81 LEU A CA 1
ATOM 601 C C . LEU A 1 81 ? 6.018 -2.210 0.153 1.00 91.19 81 LEU A C 1
ATOM 603 O O . LEU A 1 81 ? 6.304 -1.938 -1.014 1.00 91.19 81 LEU A O 1
ATOM 607 N N . GLN A 1 82 ? 6.932 -2.623 1.035 1.00 91.50 82 GLN A N 1
ATOM 608 C CA . GLN A 1 82 ? 8.336 -2.873 0.686 1.00 91.50 82 GLN A CA 1
ATOM 609 C C . GLN A 1 82 ? 8.460 -3.977 -0.368 1.00 91.50 82 GLN A C 1
ATOM 611 O O . GLN A 1 82 ? 9.104 -3.772 -1.396 1.00 91.50 82 GLN A O 1
ATOM 616 N N . LEU A 1 83 ? 7.782 -5.111 -0.172 1.00 91.88 83 LEU A N 1
ATOM 617 C CA . LEU A 1 83 ? 7.789 -6.222 -1.125 1.00 91.88 83 LEU A CA 1
ATOM 618 C C . LEU A 1 83 ? 7.199 -5.819 -2.483 1.00 91.88 83 LEU A C 1
ATOM 620 O O . LEU A 1 83 ? 7.773 -6.135 -3.526 1.00 91.88 83 LEU A O 1
ATOM 624 N N . ALA A 1 84 ? 6.081 -5.089 -2.478 1.00 90.00 84 ALA A N 1
ATOM 625 C CA . ALA A 1 84 ? 5.469 -4.568 -3.696 1.00 90.00 84 ALA A CA 1
ATOM 626 C C . ALA A 1 84 ? 6.412 -3.601 -4.429 1.00 90.00 84 ALA A C 1
ATOM 628 O O . ALA A 1 84 ? 6.563 -3.697 -5.646 1.00 90.00 84 ALA A O 1
ATOM 629 N N . SER A 1 85 ? 7.096 -2.722 -3.690 1.00 87.19 85 SER A N 1
ATOM 630 C CA . SER A 1 85 ? 8.075 -1.778 -4.246 1.00 87.19 85 SER A CA 1
ATOM 631 C C . SER A 1 85 ? 9.280 -2.504 -4.851 1.00 87.19 85 SER A C 1
ATOM 633 O O . SER A 1 85 ? 9.694 -2.180 -5.962 1.00 87.19 85 SER A O 1
ATOM 635 N N . ALA A 1 86 ? 9.802 -3.528 -4.172 1.00 90.81 86 ALA A N 1
ATOM 636 C CA . ALA A 1 86 ? 10.908 -4.343 -4.668 1.00 90.81 86 ALA A CA 1
ATOM 637 C C . ALA A 1 86 ? 10.530 -5.126 -5.939 1.00 90.81 86 ALA A C 1
ATOM 639 O O . ALA A 1 86 ? 11.298 -5.143 -6.901 1.00 90.81 86 ALA A O 1
ATOM 640 N N . ASN A 1 87 ? 9.336 -5.730 -5.981 1.00 89.62 87 ASN A N 1
ATOM 641 C CA . ASN A 1 87 ? 8.853 -6.450 -7.165 1.00 89.62 87 ASN A CA 1
ATOM 642 C C . ASN A 1 87 ? 8.623 -5.513 -8.358 1.00 89.62 87 ASN A C 1
ATOM 644 O O . ASN A 1 87 ? 8.953 -5.841 -9.495 1.00 89.62 87 ASN A O 1
ATOM 648 N N . LEU A 1 88 ? 8.060 -4.335 -8.100 1.00 88.69 88 LEU A N 1
ATOM 649 C CA . LEU A 1 88 ? 7.842 -3.333 -9.133 1.00 88.69 88 LEU A CA 1
ATOM 650 C C . LEU A 1 88 ? 9.175 -2.808 -9.677 1.00 88.69 88 LEU A C 1
ATOM 652 O O . LEU A 1 88 ? 9.343 -2.706 -10.891 1.00 88.69 88 LEU A O 1
ATOM 656 N N . GLY A 1 89 ? 10.139 -2.558 -8.787 1.00 87.31 89 GLY A N 1
ATOM 657 C CA . GLY A 1 89 ? 11.502 -2.181 -9.144 1.00 87.31 89 GLY A CA 1
ATOM 658 C C . GLY A 1 89 ? 12.195 -3.236 -10.005 1.00 87.31 89 GLY A C 1
ATOM 659 O O . GLY A 1 89 ? 12.762 -2.889 -11.035 1.00 87.31 89 GLY A O 1
ATOM 660 N N . SER A 1 90 ? 12.099 -4.524 -9.658 1.00 89.75 90 SER A N 1
ATOM 661 C CA . SER A 1 90 ? 12.730 -5.590 -10.448 1.00 89.75 90 SER A CA 1
ATOM 662 C C . SER A 1 90 ? 12.132 -5.717 -11.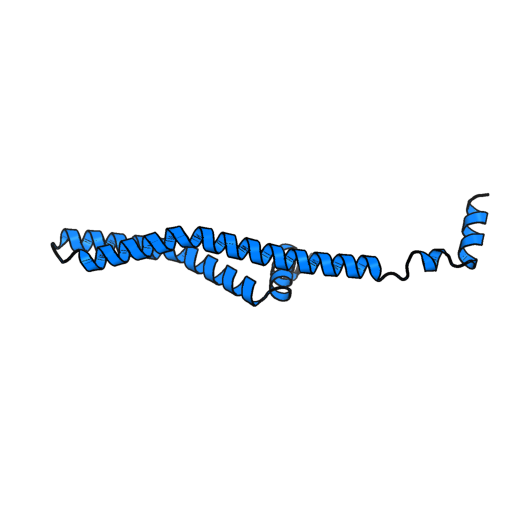851 1.00 89.75 90 SER A C 1
ATOM 664 O O . SER A 1 90 ? 12.880 -5.810 -12.824 1.00 89.75 90 SER A O 1
ATOM 666 N N . ARG A 1 91 ? 10.800 -5.643 -11.983 1.00 87.56 91 ARG A N 1
ATOM 667 C CA . ARG A 1 91 ? 10.115 -5.642 -13.289 1.00 87.56 91 ARG A CA 1
ATOM 668 C C . ARG A 1 91 ? 10.494 -4.429 -14.134 1.00 87.56 91 ARG A C 1
ATOM 670 O O . ARG A 1 91 ? 10.742 -4.571 -15.328 1.00 87.56 91 ARG A O 1
ATOM 677 N N . MET A 1 92 ? 10.557 -3.250 -13.518 1.00 86.25 92 MET A N 1
ATOM 678 C CA . MET A 1 92 ? 10.953 -2.019 -14.197 1.00 86.25 92 MET A CA 1
ATOM 679 C C . MET A 1 92 ? 12.404 -2.092 -14.683 1.00 86.25 92 MET A C 1
ATOM 681 O O . MET A 1 92 ? 12.678 -1.781 -15.840 1.00 86.25 92 MET A O 1
ATOM 685 N N . SER A 1 93 ? 13.323 -2.558 -13.837 1.00 88.25 93 SER A N 1
ATOM 686 C CA . SER A 1 93 ? 14.727 -2.752 -14.207 1.00 88.25 93 SER A CA 1
ATOM 687 C C . SER A 1 93 ? 14.882 -3.747 -15.353 1.00 88.25 93 SER A C 1
ATOM 689 O O . SER A 1 93 ? 15.616 -3.461 -16.292 1.00 88.25 93 SER A O 1
ATOM 691 N N . ALA A 1 94 ? 14.159 -4.871 -15.323 1.00 89.44 94 ALA A N 1
ATOM 692 C CA . ALA A 1 94 ? 14.174 -5.845 -16.412 1.00 89.44 94 ALA A CA 1
ATOM 693 C C . ALA A 1 94 ? 13.690 -5.230 -17.735 1.00 89.44 94 ALA A C 1
ATOM 695 O O . ALA A 1 94 ? 14.331 -5.410 -18.766 1.00 89.44 94 ALA A O 1
ATOM 696 N N . HIS A 1 95 ? 12.608 -4.445 -17.698 1.00 87.38 95 HIS A N 1
ATOM 697 C CA . HIS A 1 95 ? 12.101 -3.745 -18.877 1.00 87.38 95 HIS A CA 1
ATOM 698 C C . HIS A 1 95 ? 13.111 -2.731 -19.437 1.00 87.38 95 HIS A C 1
ATOM 700 O O . HIS A 1 95 ? 13.334 -2.677 -20.644 1.00 87.38 95 HIS A O 1
ATOM 706 N N . LEU A 1 96 ? 13.742 -1.930 -18.574 1.00 87.81 96 LEU A N 1
ATOM 707 C CA . LEU A 1 96 ? 14.767 -0.974 -18.998 1.00 87.81 96 LEU A CA 1
ATOM 708 C C . LEU A 1 96 ? 15.998 -1.677 -19.570 1.00 87.81 96 LEU A C 1
ATOM 710 O O . LEU A 1 96 ? 16.537 -1.218 -20.574 1.00 87.81 96 LEU A O 1
ATOM 714 N N . TYR A 1 97 ? 16.421 -2.780 -18.955 1.00 88.62 97 TYR A N 1
ATOM 715 C CA . TYR A 1 97 ? 17.559 -3.562 -19.419 1.00 88.62 97 TYR A CA 1
ATOM 716 C C . TYR A 1 97 ? 17.298 -4.139 -20.810 1.00 88.62 97 TYR A C 1
ATOM 718 O O . TYR A 1 97 ? 18.097 -3.916 -21.710 1.00 88.62 97 TYR A O 1
ATOM 726 N N . ASP A 1 98 ? 16.138 -4.761 -21.025 1.00 8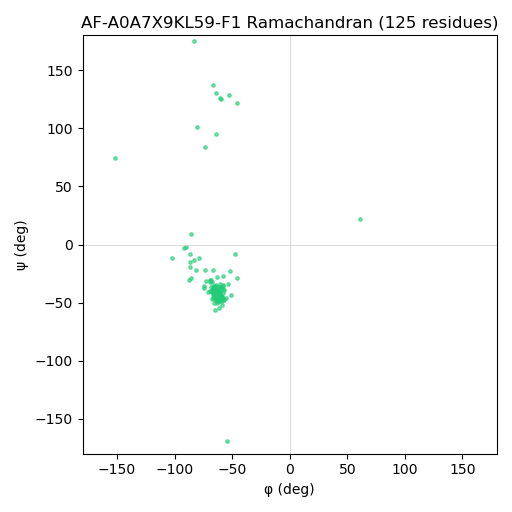9.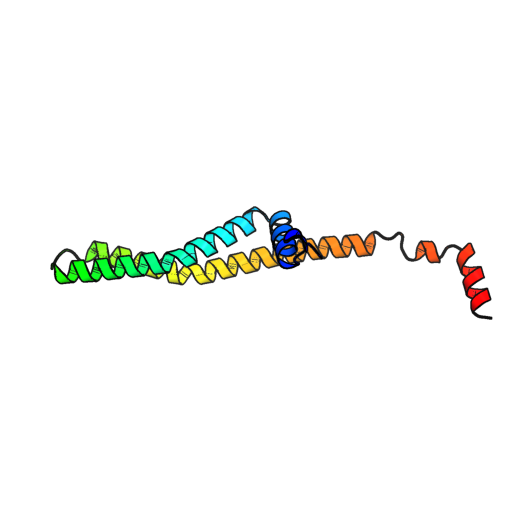62 98 ASP A N 1
ATOM 727 C CA . ASP A 1 98 ? 15.732 -5.293 -22.330 1.00 89.62 98 ASP A CA 1
ATOM 728 C C . ASP A 1 98 ? 15.696 -4.203 -23.415 1.00 89.62 98 ASP A C 1
ATOM 730 O O . ASP A 1 98 ? 16.213 -4.375 -24.521 1.00 89.62 98 ASP A O 1
ATOM 734 N N . ARG A 1 99 ? 15.179 -3.016 -23.072 1.00 87.12 99 ARG A N 1
ATOM 735 C CA . ARG A 1 99 ? 15.182 -1.851 -23.969 1.00 87.12 99 ARG A CA 1
ATOM 736 C C . ARG A 1 99 ? 16.592 -1.365 -24.284 1.00 87.12 99 ARG A C 1
ATOM 738 O O . ARG A 1 99 ? 16.860 -1.052 -25.438 1.00 87.12 99 ARG A O 1
ATOM 745 N N . LEU A 1 100 ? 17.478 -1.288 -23.293 1.00 89.69 100 LEU A N 1
ATOM 746 C CA . LEU A 1 100 ? 18.871 -0.886 -23.500 1.00 89.69 100 LEU A CA 1
ATOM 747 C C . LEU A 1 100 ? 19.616 -1.909 -24.352 1.00 89.69 100 LEU A C 1
ATOM 749 O O . LEU A 1 100 ? 20.258 -1.524 -25.320 1.00 89.69 100 LEU A O 1
ATOM 753 N N . THR A 1 101 ? 19.480 -3.199 -24.058 1.00 89.88 101 THR A N 1
ATOM 754 C CA . THR A 1 101 ? 20.080 -4.280 -24.845 1.00 89.88 101 THR A CA 1
ATOM 755 C C . THR A 1 101 ? 19.590 -4.247 -26.285 1.00 89.88 101 THR A C 1
ATOM 757 O O . THR A 1 101 ? 20.402 -4.301 -27.206 1.00 89.88 101 THR A O 1
ATOM 760 N N . THR A 1 102 ? 18.284 -4.075 -26.494 1.00 87.88 102 THR A N 1
ATOM 761 C CA . THR A 1 102 ? 17.699 -3.915 -27.830 1.00 87.88 102 THR A CA 1
ATOM 762 C C . THR A 1 102 ? 18.299 -2.707 -28.548 1.00 87.88 102 THR A C 1
ATOM 764 O O . THR A 1 102 ? 18.763 -2.832 -29.671 1.00 87.88 102 THR A O 1
ATOM 767 N N . LEU A 1 103 ? 18.375 -1.542 -27.900 1.00 86.12 103 LEU A N 1
ATOM 768 C CA . LEU A 1 103 ? 18.929 -0.331 -28.515 1.00 86.12 103 LEU A CA 1
ATOM 769 C C . LEU A 1 103 ? 20.437 -0.415 -28.785 1.00 86.12 103 LEU A C 1
ATOM 771 O O . LEU A 1 103 ? 20.894 0.153 -29.768 1.00 86.12 103 LEU A O 1
ATOM 775 N N . CYS A 1 104 ? 21.202 -1.122 -27.952 1.00 83.44 104 CYS A N 1
ATOM 776 C CA . CYS A 1 104 ? 22.632 -1.356 -28.169 1.00 83.44 104 CYS A CA 1
ATOM 777 C C . CYS A 1 104 ? 22.904 -2.378 -29.282 1.00 83.44 104 CYS A C 1
ATOM 779 O O . CYS A 1 104 ? 23.999 -2.390 -29.834 1.00 83.44 104 CYS A O 1
ATOM 781 N N . THR A 1 105 ? 21.931 -3.234 -29.599 1.00 85.88 105 THR A N 1
ATOM 782 C CA . THR A 1 105 ? 22.038 -4.264 -30.648 1.00 85.88 105 THR A CA 1
ATOM 783 C C . THR A 1 105 ? 21.329 -3.883 -31.949 1.00 85.88 105 THR A C 1
ATOM 785 O O . THR A 1 105 ? 21.540 -4.542 -32.960 1.00 85.88 105 THR A O 1
ATOM 788 N N . GLN A 1 106 ? 20.508 -2.826 -31.939 1.00 70.88 106 GLN A N 1
ATOM 789 C CA . GLN A 1 106 ? 19.756 -2.327 -33.093 1.00 70.88 106 GLN A CA 1
ATOM 790 C C . GLN A 1 106 ? 20.422 -1.263 -33.981 1.00 70.88 106 GLN A C 1
ATOM 792 O O . GLN A 1 106 ? 19.803 -0.927 -34.994 1.00 70.88 106 GLN A O 1
ATOM 797 N N . PRO A 1 107 ? 21.638 -0.734 -33.742 1.00 68.12 107 PRO A N 1
ATOM 798 C CA . PRO A 1 107 ? 22.367 -0.196 -34.873 1.00 68.12 107 PRO A CA 1
ATOM 799 C C . PRO A 1 107 ? 22.707 -1.389 -35.783 1.00 68.12 107 PRO A C 1
ATOM 801 O O . PRO A 1 107 ? 23.189 -2.414 -35.295 1.00 68.12 107 PRO A O 1
ATOM 804 N N . GLU A 1 108 ? 22.566 -1.253 -37.109 1.00 58.22 108 GLU A N 1
ATOM 805 C CA . GLU A 1 108 ? 23.627 -1.816 -37.956 1.00 58.22 108 GLU A CA 1
ATOM 806 C C . GLU A 1 108 ? 24.922 -1.352 -37.290 1.00 58.22 108 GLU A C 1
ATOM 808 O O . GLU A 1 108 ? 25.037 -0.159 -37.007 1.00 58.22 108 GLU A O 1
ATOM 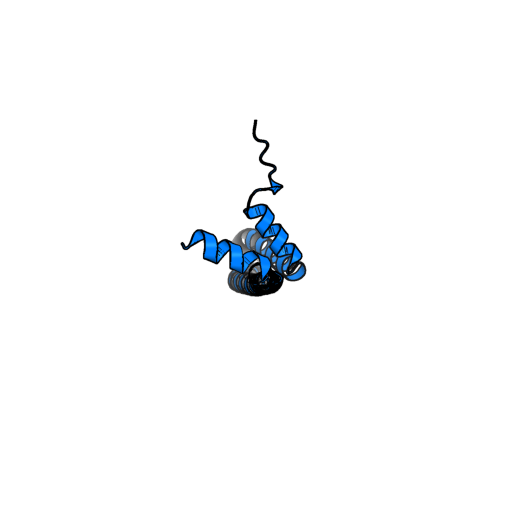813 N N . GLY A 1 109 ? 25.800 -2.268 -36.882 1.00 59.75 109 GLY A N 1
ATOM 814 C CA . GLY A 1 109 ? 26.967 -1.903 -36.086 1.00 59.75 109 GLY A CA 1
ATOM 815 C C . GLY A 1 109 ? 27.820 -0.814 -36.750 1.00 59.75 109 GLY A C 1
ATOM 816 O O . GLY A 1 109 ? 27.506 -0.250 -37.800 1.00 59.75 109 GLY A O 1
ATOM 817 N N . VAL A 1 110 ? 29.011 -0.594 -36.207 1.00 55.56 110 VAL A N 1
ATOM 818 C CA . VAL A 1 110 ? 30.083 0.165 -36.882 1.00 55.56 110 VAL A CA 1
ATOM 819 C C . VAL A 1 110 ? 30.313 -0.274 -38.348 1.00 55.56 110 VAL A C 1
ATOM 821 O O . VAL A 1 110 ? 30.992 0.431 -39.068 1.00 55.56 110 VAL A O 1
ATOM 824 N N . GLY A 1 111 ? 29.696 -1.359 -38.835 1.00 60.31 111 GLY A N 1
ATOM 825 C CA . GLY A 1 111 ? 29.604 -1.766 -40.238 1.00 60.31 111 GLY A CA 1
ATOM 826 C C . GLY A 1 111 ? 29.227 -0.672 -41.252 1.00 60.31 111 GLY A C 1
ATOM 827 O O . GLY A 1 111 ? 29.687 -0.729 -42.387 1.00 60.31 111 GLY A O 1
ATOM 828 N N . HIS A 1 112 ? 28.474 0.374 -40.881 1.00 59.62 112 HIS A N 1
ATOM 829 C CA . HIS A 1 112 ? 28.295 1.540 -41.771 1.00 59.62 112 HIS A CA 1
ATOM 830 C C . HIS A 1 112 ? 29.592 2.365 -41.918 1.00 59.62 112 HIS A C 1
ATOM 832 O O . HIS A 1 112 ? 29.801 3.014 -42.946 1.00 59.62 112 HIS A O 1
ATOM 838 N N . LEU A 1 113 ? 30.426 2.383 -40.879 1.00 57.19 113 LEU A N 1
ATOM 839 C CA . LEU A 1 113 ? 31.746 3.015 -40.828 1.00 57.19 113 LEU A CA 1
ATOM 840 C C . LEU A 1 113 ? 32.853 2.077 -41.354 1.00 57.19 113 LEU A C 1
ATOM 842 O O . LEU A 1 113 ? 33.929 2.555 -41.682 1.00 57.19 113 LEU A O 1
ATOM 846 N N . GLU A 1 114 ? 32.584 0.773 -41.499 1.00 61.47 114 GLU A N 1
ATOM 847 C CA . GLU A 1 114 ? 33.438 -0.199 -42.212 1.00 61.47 114 GLU A CA 1
ATOM 848 C C . GLU A 1 114 ? 33.163 -0.240 -43.726 1.00 61.47 114 GLU A C 1
ATOM 850 O O . GLU A 1 114 ? 33.677 -1.107 -44.437 1.00 61.47 114 GLU A O 1
ATOM 855 N N . ARG A 1 115 ? 32.352 0.689 -44.253 1.00 69.56 115 ARG A N 1
ATOM 856 C CA . ARG A 1 115 ? 32.192 0.836 -45.703 1.00 69.56 115 ARG A CA 1
ATOM 857 C C . ARG A 1 115 ? 33.560 1.179 -46.307 1.00 69.56 115 ARG A C 1
ATOM 859 O O . ARG A 1 115 ? 34.155 2.170 -45.878 1.00 69.56 115 ARG A O 1
ATOM 866 N N . PRO A 1 116 ? 34.050 0.420 -47.306 1.00 66.44 116 PRO A N 1
ATOM 867 C CA . PRO A 1 116 ? 35.379 0.636 -47.885 1.00 66.44 116 PRO A CA 1
ATOM 868 C C . PRO A 1 116 ? 35.551 2.056 -48.445 1.00 66.44 116 PRO A C 1
ATOM 870 O O . PRO A 1 116 ? 36.644 2.602 -48.413 1.00 66.44 116 PRO A O 1
ATOM 873 N N . GLU A 1 117 ? 34.450 2.684 -48.859 1.00 65.12 117 GLU A N 1
ATOM 874 C CA . GLU A 1 117 ? 34.383 4.070 -49.335 1.00 65.12 117 GLU A CA 1
ATOM 875 C C . GLU A 1 117 ? 34.739 5.116 -48.257 1.00 65.12 117 GLU A C 1
ATOM 877 O O . GLU A 1 117 ? 35.340 6.132 -48.578 1.00 65.12 117 GLU A O 1
ATOM 882 N N . LEU A 1 118 ? 34.393 4.883 -46.980 1.00 66.06 118 LEU A N 1
ATOM 883 C CA . LEU A 1 118 ? 34.726 5.791 -45.868 1.00 66.06 118 LEU A CA 1
ATOM 884 C C . LEU A 1 118 ? 36.112 5.513 -45.269 1.00 66.06 118 LEU A C 1
ATOM 886 O O . LEU A 1 118 ? 36.672 6.378 -44.594 1.00 66.06 118 LEU A O 1
ATOM 890 N N . ALA A 1 119 ? 36.664 4.317 -45.493 1.00 67.12 119 ALA A N 1
ATOM 891 C CA . ALA A 1 119 ? 38.002 3.971 -45.031 1.00 67.12 119 ALA A CA 1
ATOM 892 C C . ALA A 1 119 ? 39.067 4.815 -45.748 1.00 67.12 119 ALA A C 1
ATOM 894 O O . ALA A 1 119 ? 39.944 5.351 -45.073 1.00 67.12 119 ALA A O 1
ATOM 895 N N . ASP A 1 120 ? 38.932 5.008 -47.068 1.00 68.00 120 ASP A N 1
ATOM 896 C CA . ASP A 1 120 ? 39.836 5.846 -47.872 1.00 68.00 120 ASP A CA 1
ATOM 897 C C . ASP A 1 120 ? 39.868 7.302 -47.373 1.00 68.00 120 ASP A C 1
ATOM 899 O O . ASP A 1 120 ? 40.954 7.839 -47.135 1.00 68.00 120 ASP A O 1
ATOM 903 N N . ASP A 1 121 ? 38.702 7.900 -47.103 1.00 68.69 121 ASP A N 1
ATOM 904 C CA . ASP A 1 121 ? 38.570 9.266 -46.567 1.00 68.69 121 ASP A CA 1
ATOM 905 C C . ASP A 1 121 ? 39.242 9.443 -45.193 1.00 68.69 121 ASP A C 1
ATOM 907 O O . ASP A 1 121 ? 39.846 10.481 -44.911 1.00 68.69 121 ASP A O 1
ATOM 911 N N . LEU A 1 122 ? 39.186 8.425 -44.327 1.00 68.31 122 LEU A N 1
ATOM 912 C CA . LEU A 1 122 ? 39.844 8.461 -43.016 1.00 68.31 122 LEU A CA 1
ATOM 913 C C . LEU A 1 122 ? 41.370 8.331 -43.124 1.00 68.31 122 LEU A C 1
ATOM 915 O O . LEU A 1 122 ? 42.085 8.909 -42.305 1.00 68.31 122 LEU A O 1
ATOM 919 N N . THR A 1 123 ? 41.881 7.605 -44.123 1.00 69.38 123 THR A N 1
ATOM 920 C CA . THR A 1 123 ? 43.320 7.566 -44.440 1.00 69.38 123 THR A CA 1
ATOM 921 C C . THR A 1 123 ? 43.819 8.902 -44.974 1.00 69.38 123 THR A C 1
ATOM 923 O O . THR A 1 123 ? 44.880 9.350 -44.552 1.00 69.38 123 THR A O 1
ATOM 926 N N . LEU A 1 124 ? 43.041 9.565 -45.832 1.00 72.00 124 LEU A N 1
ATOM 927 C CA . LEU A 1 124 ? 43.383 10.874 -46.394 1.00 72.00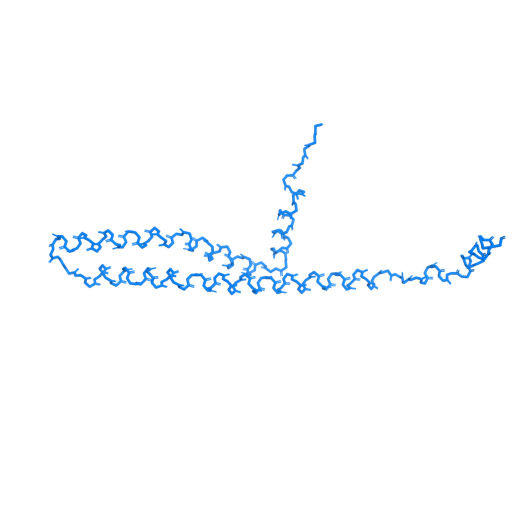 124 LEU A CA 1
ATOM 928 C C . LEU A 1 124 ? 43.367 11.996 -45.343 1.00 72.00 124 LEU A C 1
ATOM 930 O O . LEU A 1 124 ? 44.130 12.943 -45.455 1.00 72.00 124 LEU A O 1
ATOM 934 N N . ALA A 1 125 ? 42.529 11.891 -44.309 1.00 69.69 125 ALA A N 1
ATOM 935 C CA . ALA A 1 125 ? 42.521 12.827 -43.182 1.00 69.69 125 ALA A CA 1
ATOM 936 C C . ALA A 1 125 ? 43.648 12.582 -42.155 1.00 69.69 125 ALA A C 1
ATOM 938 O O . ALA A 1 125 ? 43.833 13.394 -41.244 1.00 69.69 125 ALA A O 1
ATOM 939 N N . ARG A 1 126 ? 44.347 11.441 -42.247 1.00 72.44 126 ARG A N 1
ATOM 940 C CA . ARG A 1 126 ? 45.469 11.078 -41.368 1.00 72.44 126 ARG A CA 1
ATOM 941 C C . ARG A 1 126 ? 46.812 11.602 -41.885 1.00 72.44 126 ARG A C 1
ATOM 943 O O . ARG A 1 126 ? 47.689 11.848 -41.055 1.00 72.44 126 ARG A O 1
ATOM 950 N N . ASP A 1 127 ? 46.957 11.718 -43.202 1.00 51.97 127 ASP A N 1
ATOM 951 C CA . ASP A 1 127 ? 48.144 12.252 -43.885 1.00 51.97 127 ASP A CA 1
ATOM 952 C C . ASP A 1 127 ? 48.095 13.789 -43.991 1.00 51.97 127 ASP A C 1
ATOM 954 O O . ASP A 1 127 ? 49.177 14.416 -43.888 1.00 51.97 127 ASP A O 1
#

Solvent-accessible surface area (backbone atoms only — not comparable to full-atom values): 7050 Å² total; per-residue (Å²): 136,83,81,76,52,74,72,74,40,67,67,51,47,48,55,52,51,44,40,72,68,36,50,71,49,45,50,52,41,51,52,43,52,52,50,52,67,49,35,63,57,52,31,52,52,25,48,54,46,33,52,53,26,62,77,66,74,48,80,55,65,65,35,49,50,51,28,51,51,35,47,51,52,53,64,50,42,54,62,52,45,50,51,38,49,52,53,45,49,50,52,42,52,52,52,50,48,53,52,50,53,48,59,75,64,63,52,79,55,71,61,76,67,64,35,72,79,54,48,54,56,55,54,63,73,71,109

Secondary structure (DSSP, 8-state):
-----GGGSHHHHHHHHHHHH-HHHHHHHHHHHHHHHHHHHHHHHHHHHHHHHHHTT---HHHHHHHHHHHHHHHHHHHHHHHHHHHHHHHHHHHHHHHHHHHHHSS--GGGTS-HHHHHHHHHTT-